Protein AF-R4MFL0-F1 (afdb_monomer_lite)

pLDDT: mean 91.87, std 14.5, range [38.97, 98.81]

Radius of gyration: 15.23 Å; chains: 1; bounding box: 42×25×38 Å

Sequence (91 aa):
MALGKVVRHSDSFTGGAGAIMFRNTTAPMEPADPLRPLLEHTRGLGEKDLSLALALGEVVSVDLPLAQLALQRLAAGLGVPHPDTEPAKET

InterPro domains:
  IPR013328 6-phosphogluconate dehydrogenase, domain 2 [G3DSA:1.10.1040.10] (1-87)

Secondary structure (DSSP, 8-state):
--HHHHHHHHHHHH-GGGGG---S--SPPPTT-TTHHHHHHHHHHHHHHHHHHHHHHHHTT---HHHHHHHHHHHHHTT---TT-------

Foldseek 3Di:
DPVVVVQVVVCVVCVPPCNLVPDPDLAADDPPPPCQVVLVVVLVVLLVVLVVVVVVCVVVVHDDVVSVVCNVCSCSSSNNHDPPDDPDDDD

Structure (mmCIF, N/CA/C/O backbone):
data_AF-R4MFL0-F1
#
_entry.id   AF-R4MFL0-F1
#
loop_
_atom_site.group_PDB
_atom_site.id
_atom_site.type_symbol
_atom_site.label_atom_id
_atom_site.label_alt_id
_atom_site.label_comp_id
_atom_site.label_asym_id
_atom_site.label_entity_id
_atom_site.label_seq_id
_atom_site.pdbx_PDB_ins_code
_atom_site.Cartn_x
_atom_site.Cartn_y
_atom_site.Cartn_z
_atom_site.occupancy
_atom_site.B_iso_or_equiv
_atom_site.auth_seq_id
_atom_site.auth_comp_id
_atom_site.auth_asym_id
_atom_site.auth_atom_id
_atom_site.pdbx_PDB_model_num
ATOM 1 N N . MET A 1 1 ? -21.926 2.382 8.196 1.00 56.75 1 MET A N 1
ATOM 2 C CA . MET A 1 1 ? -21.109 1.770 7.120 1.00 56.75 1 MET A CA 1
ATOM 3 C C . MET A 1 1 ? -20.664 2.839 6.111 1.00 56.75 1 MET A C 1
ATOM 5 O O . MET A 1 1 ? -21.198 2.889 5.011 1.00 56.75 1 MET A O 1
ATOM 9 N N . ALA A 1 2 ? -19.728 3.725 6.473 1.00 92.56 2 ALA A N 1
ATOM 10 C CA . ALA A 1 2 ? -19.195 4.742 5.550 1.00 92.56 2 ALA A CA 1
ATOM 11 C C . ALA A 1 2 ? -17.867 4.288 4.920 1.00 92.56 2 ALA A C 1
ATOM 13 O O . ALA A 1 2 ? -17.739 4.273 3.699 1.00 92.56 2 ALA A O 1
ATOM 14 N N . LEU A 1 3 ? -16.934 3.798 5.746 1.00 92.81 3 LEU A N 1
ATOM 15 C CA . LEU A 1 3 ? -15.595 3.379 5.321 1.00 92.81 3 LEU A CA 1
ATOM 16 C C . LEU A 1 3 ? -15.615 2.334 4.194 1.00 92.81 3 LEU A C 1
ATOM 18 O O . LEU A 1 3 ? -15.050 2.561 3.133 1.00 92.81 3 LEU A O 1
ATOM 22 N N . GLY A 1 4 ? -16.353 1.231 4.361 1.00 95.75 4 GLY A N 1
ATOM 23 C CA . GLY A 1 4 ? -16.425 0.190 3.328 1.00 95.75 4 GLY A CA 1
ATOM 24 C C . GLY A 1 4 ? -17.037 0.652 1.996 1.00 95.75 4 GLY A C 1
ATOM 25 O O . GLY A 1 4 ? -16.770 0.043 0.964 1.00 95.75 4 GLY A O 1
ATOM 26 N N . LYS A 1 5 ? -17.848 1.723 1.987 1.00 97.12 5 LYS A N 1
ATOM 27 C CA . LYS A 1 5 ? -18.370 2.318 0.745 1.00 97.12 5 LYS A CA 1
ATOM 28 C C . LYS A 1 5 ? -17.293 3.140 0.040 1.00 97.12 5 LYS A C 1
ATOM 30 O O . LYS A 1 5 ? -17.191 3.036 -1.176 1.00 97.12 5 LYS A O 1
ATOM 35 N N . VAL A 1 6 ? -16.502 3.906 0.796 1.00 97.19 6 VAL A N 1
ATOM 36 C CA . VAL A 1 6 ? -15.352 4.649 0.259 1.00 97.19 6 VAL A CA 1
ATOM 37 C C . VAL A 1 6 ? -14.368 3.678 -0.389 1.00 97.19 6 VAL A C 1
ATOM 39 O O . VAL A 1 6 ? -14.073 3.858 -1.561 1.00 97.19 6 VAL A O 1
ATOM 42 N N . VAL A 1 7 ? -13.990 2.602 0.315 1.00 97.00 7 VAL A N 1
ATOM 43 C CA . VAL A 1 7 ? -13.056 1.576 -0.193 1.00 97.00 7 VAL A CA 1
ATOM 44 C C . VAL A 1 7 ? -13.548 0.956 -1.506 1.00 97.00 7 VAL A C 1
ATOM 46 O O . VAL A 1 7 ? -12.848 0.994 -2.509 1.00 97.00 7 VAL A O 1
ATOM 49 N N . ARG A 1 8 ? -14.791 0.450 -1.554 1.00 96.88 8 ARG A N 1
ATOM 50 C CA . ARG A 1 8 ? -15.331 -0.156 -2.788 1.00 96.88 8 ARG A CA 1
ATOM 51 C C . ARG A 1 8 ? -15.442 0.835 -3.943 1.00 96.88 8 ARG A C 1
ATOM 53 O O . ARG A 1 8 ? -15.249 0.453 -5.092 1.00 96.88 8 ARG A O 1
ATOM 60 N N . HIS A 1 9 ? -15.800 2.085 -3.649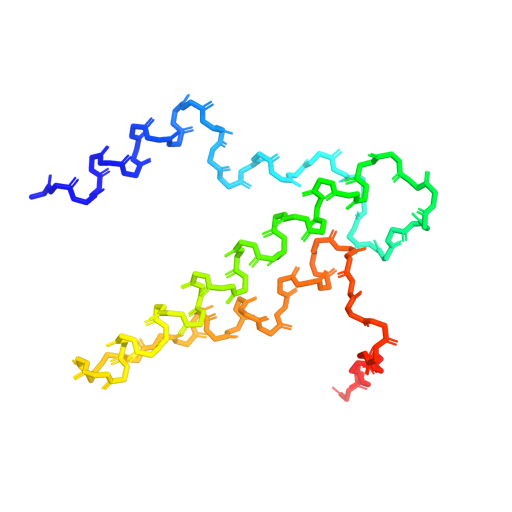 1.00 97.50 9 HIS A N 1
ATOM 61 C CA . HIS A 1 9 ? -15.888 3.120 -4.670 1.00 97.50 9 HIS A CA 1
ATOM 62 C C . HIS A 1 9 ? -14.502 3.431 -5.234 1.00 97.50 9 HIS A C 1
ATOM 64 O O . HIS A 1 9 ? -14.338 3.354 -6.446 1.00 97.50 9 HIS A O 1
ATOM 70 N N . SER A 1 10 ? -13.502 3.695 -4.386 1.00 97.06 10 SER A N 1
ATOM 71 C CA . SER A 1 10 ? -12.133 3.957 -4.844 1.00 97.06 10 SER A CA 1
ATOM 72 C C . SER A 1 10 ? -11.555 2.778 -5.626 1.00 97.06 10 SER A C 1
ATOM 74 O O . SER A 1 10 ? -11.048 2.990 -6.725 1.00 97.06 10 SER A O 1
ATOM 76 N N . ASP A 1 11 ? -11.722 1.545 -5.136 1.00 97.94 11 ASP A N 1
ATOM 77 C CA . ASP A 1 11 ? -11.197 0.341 -5.795 1.00 97.94 11 ASP A CA 1
ATOM 78 C C . ASP A 1 11 ? -11.785 0.135 -7.195 1.00 97.94 11 ASP A C 1
ATOM 80 O O . ASP A 1 11 ? -11.084 -0.325 -8.095 1.00 97.94 11 ASP A O 1
ATOM 84 N N . SER A 1 12 ? -13.049 0.522 -7.413 1.00 97.69 12 SER A N 1
ATOM 85 C CA . SER A 1 12 ? -13.683 0.427 -8.735 1.00 97.69 12 SER A CA 1
ATOM 86 C C . SER A 1 12 ? -13.045 1.334 -9.795 1.00 97.69 12 SER A C 1
ATOM 88 O O . SER A 1 12 ? -13.149 1.029 -10.980 1.00 97.69 12 SER A O 1
ATOM 90 N N . PHE A 1 13 ? -12.362 2.411 -9.384 1.00 97.19 13 PHE A N 1
ATOM 91 C CA . PHE A 1 13 ? -11.627 3.300 -10.292 1.00 97.19 13 PHE A CA 1
ATOM 92 C C . PHE A 1 13 ? -10.140 2.966 -10.371 1.00 97.19 13 PHE A C 1
ATOM 94 O O . PHE A 1 13 ? -9.544 3.113 -11.435 1.00 97.19 13 PHE A O 1
ATOM 101 N N . THR A 1 14 ? -9.526 2.546 -9.263 1.00 96.19 14 THR A N 1
ATOM 102 C CA . THR A 1 14 ? -8.078 2.298 -9.204 1.00 96.19 14 THR A CA 1
ATOM 103 C C . THR A 1 14 ? -7.690 0.879 -9.612 1.00 96.19 14 THR A C 1
ATOM 105 O O . THR A 1 14 ? -6.525 0.647 -9.916 1.00 96.19 14 THR A O 1
ATOM 108 N N . GLY A 1 15 ? -8.636 -0.066 -9.628 1.00 96.50 15 GLY A N 1
ATOM 109 C CA . GLY A 1 15 ? -8.376 -1.491 -9.865 1.00 96.50 15 GLY A CA 1
ATOM 110 C C . GLY A 1 15 ? -8.061 -2.289 -8.592 1.00 96.50 15 GLY A C 1
ATOM 111 O O . GLY A 1 15 ? -7.758 -3.481 -8.674 1.00 96.50 15 GLY A O 1
ATOM 112 N N . GLY A 1 16 ? -8.142 -1.656 -7.415 1.00 96.12 16 GLY A N 1
ATOM 113 C CA . GLY A 1 16 ? -7.897 -2.288 -6.117 1.00 96.12 16 GLY A CA 1
ATOM 114 C C . GLY A 1 16 ? -6.482 -2.864 -5.981 1.00 96.12 16 GLY A C 1
ATOM 115 O O . GLY A 1 16 ? -5.533 -2.396 -6.608 1.00 96.12 16 GLY A O 1
ATOM 116 N N . ALA A 1 17 ? -6.328 -3.915 -5.170 1.00 93.50 17 ALA A N 1
ATOM 117 C CA . ALA A 1 17 ? -5.020 -4.520 -4.892 1.00 93.50 17 ALA A CA 1
ATOM 118 C C . ALA A 1 17 ? -4.321 -5.106 -6.139 1.00 93.50 17 ALA A C 1
ATOM 120 O O . ALA A 1 17 ? -3.096 -5.167 -6.186 1.00 93.50 17 ALA A O 1
ATOM 121 N N . GLY A 1 18 ? -5.081 -5.503 -7.166 1.00 95.12 18 GLY A N 1
ATOM 122 C CA . GLY A 1 18 ? -4.526 -6.033 -8.416 1.00 95.12 18 GLY A CA 1
ATOM 123 C C . GLY A 1 18 ? -3.806 -4.984 -9.268 1.00 95.12 18 GLY A C 1
ATOM 124 O O . GLY A 1 18 ? -3.006 -5.348 -10.126 1.00 95.12 18 GLY A O 1
ATOM 125 N N . ALA A 1 19 ? -4.029 -3.690 -9.013 1.00 96.00 19 ALA A N 1
ATOM 126 C CA . ALA A 1 19 ? -3.464 -2.593 -9.800 1.00 96.00 19 ALA A CA 1
ATOM 127 C C . ALA A 1 19 ? -1.925 -2.534 -9.786 1.00 96.00 19 ALA A C 1
ATOM 129 O O . ALA A 1 19 ? -1.331 -1.936 -10.678 1.00 96.00 19 ALA A O 1
ATOM 130 N N . ILE A 1 20 ? -1.274 -3.170 -8.805 1.00 93.75 20 ILE A N 1
ATOM 131 C CA . ILE A 1 20 ? 0.193 -3.259 -8.707 1.00 93.75 20 ILE A CA 1
ATOM 132 C C . ILE A 1 20 ? 0.766 -4.582 -9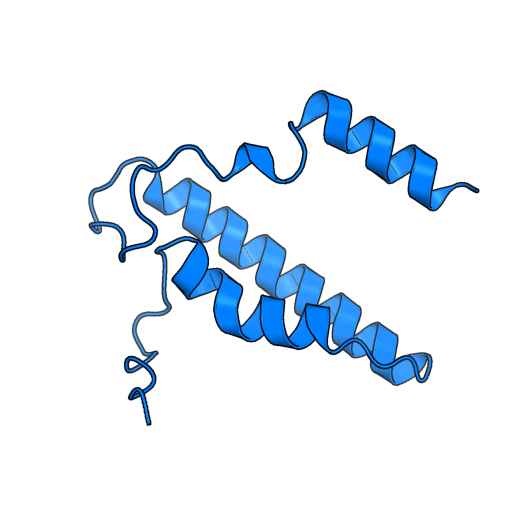.250 1.00 93.75 20 ILE A C 1
ATOM 134 O O . ILE A 1 20 ? 1.982 -4.761 -9.281 1.00 93.75 20 ILE A O 1
ATOM 138 N N . MET A 1 21 ? -0.079 -5.516 -9.701 1.00 94.56 21 MET A N 1
ATOM 139 C CA . MET A 1 21 ? 0.316 -6.858 -10.160 1.00 94.56 21 MET A CA 1
ATOM 140 C C . MET A 1 21 ? 0.588 -6.915 -11.675 1.00 94.56 21 MET A C 1
ATOM 142 O O . MET A 1 21 ? 0.170 -7.846 -12.357 1.00 94.56 21 MET A O 1
ATOM 146 N N . PHE A 1 22 ? 1.274 -5.911 -12.223 1.00 94.00 22 PHE A N 1
ATOM 147 C CA . PHE A 1 22 ? 1.575 -5.815 -13.663 1.00 94.00 22 PHE A CA 1
ATOM 148 C C . PHE A 1 22 ? 2.994 -6.279 -14.034 1.00 94.00 22 PHE A C 1
ATOM 150 O O . PHE A 1 22 ? 3.377 -6.237 -15.202 1.00 94.00 22 PHE A O 1
ATOM 157 N N . ARG A 1 23 ? 3.800 -6.689 -13.048 1.00 94.56 23 ARG A N 1
ATOM 158 C CA . ARG A 1 23 ? 5.191 -7.124 -13.238 1.00 94.56 23 ARG A CA 1
ATOM 159 C C . ARG A 1 23 ? 5.287 -8.646 -13.264 1.00 94.56 23 ARG A C 1
ATOM 161 O O . ARG A 1 23 ? 4.615 -9.328 -12.502 1.00 94.56 23 ARG A O 1
ATOM 168 N N . ASN A 1 24 ? 6.206 -9.164 -14.077 1.00 93.31 24 ASN A N 1
ATOM 169 C CA . ASN A 1 24 ? 6.472 -10.606 -14.176 1.00 93.31 24 ASN A CA 1
ATOM 170 C C . ASN A 1 24 ? 7.256 -11.170 -12.976 1.00 93.31 24 ASN A C 1
ATOM 172 O O . ASN A 1 24 ? 7.349 -12.382 -12.816 1.00 93.31 24 ASN A O 1
ATOM 176 N N . THR A 1 25 ? 7.871 -10.305 -12.165 1.00 92.75 25 THR A N 1
ATOM 177 C CA . THR A 1 25 ? 8.690 -10.684 -11.009 1.00 92.75 25 THR A CA 1
ATOM 178 C C . THR A 1 25 ? 8.663 -9.590 -9.946 1.00 92.75 25 THR A C 1
ATOM 180 O O . THR A 1 25 ? 8.507 -8.410 -10.267 1.00 92.75 25 THR A O 1
ATOM 183 N N . THR A 1 26 ? 8.855 -9.984 -8.688 1.00 91.25 26 THR A N 1
ATOM 184 C CA . THR A 1 26 ? 9.051 -9.084 -7.541 1.00 91.25 26 THR A CA 1
ATOM 185 C C . THR A 1 26 ? 10.529 -8.816 -7.249 1.00 91.25 26 THR A C 1
ATOM 187 O O . THR A 1 26 ? 10.839 -8.142 -6.270 1.00 91.25 26 THR A O 1
ATOM 190 N N . ALA A 1 27 ? 11.452 -9.332 -8.071 1.00 94.94 27 ALA A N 1
ATOM 191 C CA . ALA A 1 27 ? 12.879 -9.039 -7.946 1.00 94.94 27 ALA A CA 1
ATOM 192 C C . ALA A 1 27 ? 13.149 -7.516 -7.972 1.00 94.94 27 ALA A C 1
ATOM 194 O O . ALA A 1 27 ? 12.328 -6.759 -8.518 1.00 94.94 27 ALA A O 1
ATOM 195 N N . PRO A 1 28 ? 14.276 -7.050 -7.400 1.00 95.69 28 PRO A N 1
ATOM 196 C CA . PRO A 1 28 ? 14.675 -5.650 -7.488 1.00 95.69 28 PRO A CA 1
ATOM 197 C C . PRO A 1 28 ? 14.652 -5.138 -8.934 1.00 95.69 28 PRO A C 1
ATOM 199 O O . PRO A 1 28 ? 15.078 -5.830 -9.856 1.00 95.69 28 PRO A O 1
ATOM 202 N N . MET A 1 29 ? 14.106 -3.939 -9.126 1.00 95.00 29 MET A N 1
ATOM 203 C CA . MET A 1 29 ? 14.009 -3.285 -10.426 1.00 95.00 29 MET A CA 1
ATOM 204 C C . MET A 1 29 ? 15.349 -2.688 -10.828 1.00 95.00 29 MET A C 1
ATOM 206 O O . MET A 1 29 ? 16.028 -2.056 -10.015 1.00 95.00 29 MET A O 1
ATOM 210 N N . GLU A 1 30 ? 15.666 -2.810 -12.113 1.00 94.56 30 GLU A N 1
ATOM 211 C CA . GLU A 1 30 ? 16.815 -2.133 -12.698 1.00 94.56 30 GLU A CA 1
ATOM 212 C C . GLU A 1 30 ? 16.679 -0.609 -12.554 1.00 94.56 30 GLU A C 1
ATOM 214 O O . GLU A 1 30 ? 15.588 -0.073 -12.775 1.00 94.56 30 GLU A O 1
ATOM 219 N N . PRO A 1 31 ? 17.762 0.128 -12.241 1.00 92.75 31 PRO A N 1
ATOM 220 C CA . PRO A 1 31 ? 17.707 1.581 -12.067 1.00 92.75 31 PRO A CA 1
ATOM 221 C C . PRO A 1 31 ? 17.123 2.343 -13.264 1.00 92.75 31 PRO A C 1
ATOM 223 O O . PRO A 1 31 ? 16.518 3.396 -13.081 1.00 92.75 31 PRO A O 1
ATOM 226 N N . ALA A 1 32 ? 17.297 1.807 -14.475 1.00 95.06 32 ALA A N 1
ATOM 227 C CA . ALA A 1 32 ? 16.817 2.393 -15.724 1.00 95.06 32 ALA A CA 1
ATOM 228 C C . ALA A 1 32 ? 15.399 1.937 -16.132 1.00 95.06 32 ALA A C 1
ATOM 230 O O . ALA A 1 32 ? 14.924 2.340 -17.195 1.00 95.06 32 ALA A O 1
ATOM 231 N N . ASP A 1 33 ? 14.724 1.097 -15.337 1.00 95.25 33 ASP A N 1
ATOM 232 C CA . ASP A 1 33 ? 13.358 0.656 -15.632 1.00 95.25 33 ASP A CA 1
ATOM 233 C C . ASP A 1 33 ? 12.389 1.860 -15.590 1.00 95.25 33 ASP A C 1
ATOM 235 O O . ASP A 1 33 ? 12.313 2.557 -14.571 1.00 95.25 33 ASP A O 1
ATOM 239 N N . PRO A 1 34 ? 11.624 2.125 -16.665 1.00 95.25 34 PRO A N 1
ATOM 240 C CA . PRO A 1 34 ? 10.751 3.297 -16.748 1.00 95.25 34 PRO A CA 1
ATOM 241 C C . PRO A 1 34 ? 9.607 3.293 -15.722 1.00 95.25 34 PRO A C 1
ATOM 243 O O . PRO A 1 34 ? 9.051 4.352 -15.430 1.00 95.25 34 PRO A O 1
ATOM 246 N N . LEU A 1 35 ? 9.243 2.135 -15.160 1.00 94.75 35 LEU A N 1
ATOM 247 C CA . LEU A 1 35 ? 8.201 2.005 -14.136 1.00 94.75 35 LEU A CA 1
ATOM 248 C C . LEU A 1 35 ? 8.752 2.182 -12.714 1.00 94.75 35 LEU A C 1
ATOM 250 O O . LEU A 1 35 ? 7.972 2.331 -11.769 1.00 94.75 35 LEU A O 1
ATOM 254 N N . ARG A 1 36 ? 10.079 2.192 -12.539 1.00 95.62 36 ARG A N 1
ATOM 255 C CA . ARG A 1 36 ? 10.724 2.313 -11.225 1.00 95.62 36 ARG A CA 1
ATOM 256 C C . ARG A 1 36 ? 10.307 3.586 -10.473 1.00 95.62 36 ARG A C 1
ATOM 258 O O . ARG A 1 36 ? 9.896 3.441 -9.323 1.00 95.62 36 ARG A O 1
ATOM 265 N N . PRO A 1 37 ? 10.277 4.795 -11.080 1.00 96.88 37 PRO A N 1
ATOM 266 C CA . PRO A 1 37 ? 9.858 6.007 -10.367 1.00 96.88 37 PRO A CA 1
ATOM 267 C C . PRO A 1 37 ? 8.406 5.954 -9.869 1.00 96.88 37 PRO A C 1
ATOM 269 O O . PRO A 1 37 ? 8.093 6.456 -8.790 1.00 96.88 37 PRO A O 1
ATOM 272 N N . LEU A 1 38 ? 7.511 5.312 -10.630 1.00 96.25 38 LEU A N 1
ATOM 273 C CA . LEU A 1 38 ? 6.113 5.120 -10.235 1.00 96.25 38 LEU A CA 1
ATOM 274 C C . LEU A 1 38 ? 6.004 4.232 -8.987 1.00 96.25 38 LEU A C 1
ATOM 276 O O . LEU A 1 38 ? 5.245 4.538 -8.061 1.00 96.25 38 LEU A O 1
ATOM 280 N N . LEU A 1 39 ? 6.768 3.139 -8.942 1.00 97.00 39 LEU A N 1
ATOM 281 C CA . LEU A 1 39 ? 6.755 2.224 -7.801 1.00 97.00 39 LEU A CA 1
ATOM 282 C C . LEU A 1 39 ? 7.510 2.786 -6.592 1.00 97.00 39 LEU A C 1
ATOM 284 O O . LEU A 1 39 ? 7.076 2.561 -5.465 1.00 97.00 39 LEU A O 1
ATOM 288 N N . GLU A 1 40 ? 8.553 3.594 -6.794 1.00 97.50 40 GLU A N 1
ATOM 289 C CA . GLU A 1 40 ? 9.191 4.371 -5.722 1.00 97.50 40 GLU A CA 1
ATOM 290 C C . GLU A 1 40 ? 8.229 5.397 -5.111 1.00 97.50 40 GLU A C 1
ATOM 292 O O . GLU A 1 40 ? 8.165 5.528 -3.887 1.00 97.50 40 GLU A O 1
ATOM 297 N N . HIS A 1 41 ? 7.434 6.087 -5.935 1.00 97.75 41 HIS A N 1
ATOM 298 C CA . HIS A 1 41 ? 6.397 6.991 -5.439 1.00 97.75 41 HIS A CA 1
ATOM 299 C C . HIS A 1 41 ? 5.328 6.236 -4.637 1.00 97.75 41 HIS A C 1
ATOM 301 O O . HIS A 1 41 ? 4.967 6.651 -3.535 1.00 97.75 41 HIS A O 1
ATOM 307 N N . THR A 1 42 ? 4.879 5.088 -5.152 1.00 97.50 42 THR A N 1
ATOM 308 C CA . THR A 1 42 ? 3.927 4.204 -4.462 1.00 97.50 42 THR A CA 1
ATOM 309 C C . THR A 1 42 ? 4.481 3.713 -3.123 1.00 97.50 42 THR A C 1
ATOM 311 O O . THR A 1 42 ? 3.770 3.762 -2.120 1.00 97.50 42 THR A O 1
ATOM 314 N N . ARG A 1 43 ? 5.759 3.305 -3.074 1.00 97.88 43 ARG A N 1
ATOM 315 C CA . ARG A 1 43 ? 6.462 2.956 -1.831 1.00 97.88 43 ARG A CA 1
ATOM 316 C C . ARG A 1 43 ? 6.420 4.120 -0.845 1.00 97.88 43 ARG A C 1
ATOM 318 O O . ARG A 1 43 ? 6.026 3.919 0.296 1.00 97.88 43 ARG A O 1
ATOM 325 N N . GLY A 1 44 ? 6.777 5.328 -1.287 1.00 98.38 44 GLY A N 1
ATOM 326 C CA . GLY A 1 44 ? 6.782 6.517 -0.431 1.00 98.38 44 GLY A CA 1
ATOM 327 C C . GLY A 1 44 ? 5.408 6.846 0.165 1.00 98.38 44 GLY A C 1
ATOM 328 O O . GLY A 1 44 ? 5.316 7.146 1.355 1.00 98.38 44 GLY A O 1
ATOM 329 N N . LEU A 1 45 ? 4.336 6.750 -0.630 1.00 98.44 45 LEU A N 1
ATOM 330 C CA . LEU A 1 45 ? 2.966 6.921 -0.133 1.00 98.44 45 LEU A CA 1
ATOM 331 C C . LEU A 1 45 ? 2.579 5.818 0.858 1.00 98.44 45 LEU A C 1
ATOM 333 O O . LEU A 1 45 ? 2.095 6.116 1.948 1.00 98.44 45 LEU A O 1
ATOM 337 N N . GLY A 1 46 ? 2.834 4.555 0.512 1.00 98.19 46 GLY A N 1
ATOM 338 C CA . GLY A 1 46 ? 2.470 3.423 1.359 1.00 98.19 46 GLY A CA 1
ATOM 339 C C . GLY A 1 46 ? 3.217 3.405 2.694 1.00 98.19 46 GLY A C 1
ATOM 340 O O . GLY A 1 46 ? 2.586 3.214 3.729 1.00 98.19 46 GLY A O 1
ATOM 341 N N . GLU A 1 47 ? 4.528 3.661 2.710 1.00 98.62 47 GLU A N 1
ATOM 342 C CA . GLU A 1 47 ? 5.321 3.738 3.949 1.00 98.62 47 GLU A CA 1
ATOM 343 C C . GLU A 1 47 ? 4.831 4.860 4.868 1.00 98.62 47 GLU A C 1
ATOM 345 O O . GLU A 1 47 ? 4.681 4.656 6.077 1.00 98.62 47 GLU A O 1
ATOM 350 N N . LYS A 1 48 ? 4.525 6.030 4.298 1.00 98.75 48 LYS A N 1
ATOM 351 C CA . LYS A 1 48 ? 3.966 7.164 5.038 1.00 98.75 48 LYS A CA 1
ATOM 352 C C . LYS A 1 48 ? 2.617 6.809 5.667 1.00 98.75 48 LYS A C 1
ATOM 354 O O . LYS A 1 48 ? 2.440 6.998 6.870 1.00 98.75 48 LYS A O 1
ATOM 359 N N . ASP A 1 49 ? 1.679 6.300 4.874 1.00 98.75 49 ASP A N 1
ATOM 360 C CA . ASP A 1 49 ? 0.315 6.036 5.337 1.00 98.75 49 ASP A CA 1
ATOM 361 C C . ASP A 1 49 ? 0.265 4.863 6.329 1.00 98.75 49 ASP A C 1
ATOM 363 O O . ASP A 1 49 ? -0.454 4.936 7.327 1.00 98.75 49 ASP A O 1
ATOM 367 N N . LEU A 1 50 ? 1.078 3.819 6.126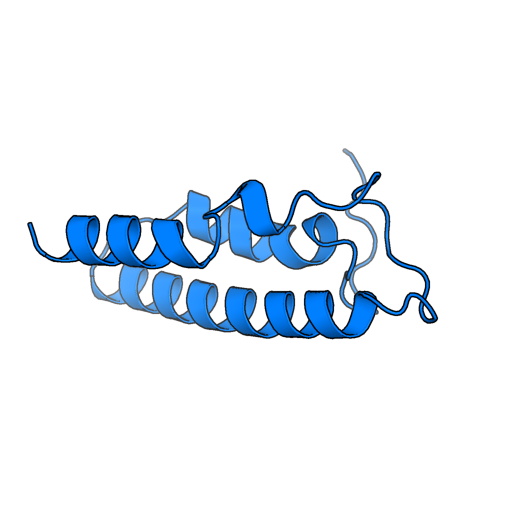 1.00 98.75 50 LEU A N 1
ATOM 368 C CA . LEU A 1 50 ? 1.220 2.714 7.081 1.00 98.75 50 LEU A CA 1
ATOM 369 C C . LEU A 1 50 ? 1.807 3.188 8.412 1.00 98.75 50 LEU A C 1
ATOM 371 O O . LEU A 1 50 ? 1.305 2.802 9.465 1.00 98.75 50 LEU A O 1
ATOM 375 N N . SER A 1 51 ? 2.822 4.054 8.381 1.00 98.62 51 SER A N 1
ATOM 376 C CA . SER A 1 51 ? 3.412 4.617 9.602 1.00 98.62 51 SER A CA 1
ATOM 377 C C . SER A 1 51 ? 2.397 5.455 10.386 1.00 98.62 51 SER A C 1
ATOM 379 O O . SER A 1 51 ? 2.305 5.332 11.607 1.00 98.62 51 SER A O 1
ATOM 381 N N . LEU A 1 52 ? 1.581 6.260 9.694 1.00 98.81 52 LEU A N 1
ATOM 382 C CA . LEU A 1 52 ? 0.493 7.020 10.320 1.00 98.81 52 LEU A CA 1
ATOM 383 C C . LEU A 1 52 ? -0.597 6.104 10.896 1.00 98.81 52 LEU A C 1
ATOM 385 O O . LEU A 1 52 ? -1.098 6.367 11.989 1.00 98.81 52 LEU A O 1
ATOM 389 N N . ALA A 1 53 ? -0.956 5.029 10.191 1.00 98.56 53 ALA A N 1
ATOM 390 C CA . ALA A 1 53 ? -1.942 4.061 10.664 1.00 98.56 53 ALA A CA 1
ATOM 391 C C . ALA A 1 53 ? -1.462 3.310 11.917 1.00 98.56 53 ALA A C 1
ATOM 393 O O . ALA A 1 53 ? -2.243 3.140 12.852 1.00 98.56 53 ALA A O 1
ATOM 394 N N . LEU A 1 54 ? -0.188 2.908 11.958 1.00 98.81 54 LEU A N 1
ATOM 395 C CA . LEU A 1 54 ? 0.432 2.275 13.127 1.00 98.81 54 LEU A CA 1
ATOM 396 C C . LEU A 1 54 ? 0.441 3.220 14.333 1.00 98.81 54 LEU A C 1
ATOM 398 O O . LEU A 1 54 ? -0.054 2.845 15.393 1.00 98.81 54 LEU A O 1
ATOM 402 N N . ALA A 1 55 ? 0.893 4.466 14.148 1.00 98.69 55 ALA A N 1
ATOM 403 C CA . ALA A 1 55 ? 0.878 5.477 15.205 1.00 98.69 55 ALA A CA 1
ATOM 404 C C . ALA A 1 55 ? -0.545 5.744 15.732 1.00 98.69 55 ALA A C 1
ATOM 406 O O . ALA A 1 55 ? -0.756 5.896 16.934 1.00 98.69 55 ALA A O 1
ATOM 407 N N . LEU A 1 56 ? -1.549 5.765 14.848 1.00 98.62 56 LEU A N 1
ATOM 408 C CA . LEU A 1 56 ? -2.945 5.871 15.266 1.00 98.62 56 LEU A CA 1
ATOM 409 C C . LEU A 1 56 ? -3.396 4.636 16.059 1.00 98.62 56 LEU A C 1
ATOM 411 O O . LEU A 1 56 ? -4.063 4.799 17.078 1.00 98.62 56 LEU A O 1
ATOM 415 N N . GLY A 1 57 ? -3.032 3.428 15.615 1.00 98.44 57 GLY A N 1
ATOM 416 C CA . GLY A 1 57 ? -3.316 2.168 16.306 1.00 98.44 57 GLY A CA 1
ATOM 417 C C . GLY A 1 57 ? -2.795 2.160 17.742 1.00 98.44 57 GLY A C 1
ATOM 418 O O . GLY A 1 57 ? -3.547 1.823 18.656 1.00 98.44 57 GLY A O 1
ATOM 419 N N . GLU A 1 58 ? -1.567 2.639 17.957 1.00 98.50 58 GLU A N 1
ATOM 420 C CA . GLU A 1 58 ? -0.986 2.822 19.294 1.00 98.50 58 GLU A CA 1
ATOM 421 C C . GLU A 1 58 ? -1.842 3.755 20.165 1.00 98.50 58 GLU A C 1
ATOM 423 O O . GLU A 1 58 ? -2.202 3.398 21.289 1.00 98.50 58 GLU A O 1
ATOM 428 N N . VAL A 1 59 ? -2.245 4.917 19.632 1.00 98.69 59 VAL A N 1
ATOM 429 C CA . VAL A 1 59 ? -3.086 5.898 20.348 1.00 98.69 59 VAL A CA 1
ATOM 430 C C . VAL A 1 59 ? -4.435 5.307 20.760 1.00 98.69 59 VAL A C 1
ATOM 432 O O . VAL A 1 59 ? -4.926 5.599 21.852 1.00 98.69 59 VAL A O 1
ATOM 435 N N . VAL A 1 60 ? -5.043 4.476 19.910 1.00 98.56 60 VAL A N 1
ATOM 436 C CA . VAL A 1 60 ? -6.356 3.867 20.184 1.00 98.56 60 VAL A CA 1
ATOM 437 C C . VAL A 1 60 ? -6.270 2.466 20.795 1.00 98.56 60 VAL A C 1
ATOM 439 O O . VAL A 1 60 ? -7.303 1.819 20.961 1.00 98.56 60 VAL A O 1
ATOM 442 N N . SER A 1 61 ? -5.068 2.003 21.157 1.00 98.31 61 SER A N 1
ATOM 443 C CA . SER A 1 61 ? -4.819 0.668 21.725 1.00 98.31 61 SER A CA 1
ATOM 444 C C . SER A 1 61 ? -5.345 -0.486 20.853 1.00 98.31 61 SER A C 1
ATOM 446 O O . SER A 1 61 ? -5.925 -1.449 21.358 1.00 98.31 61 SER A O 1
ATOM 448 N N . VAL A 1 62 ? -5.150 -0.390 19.535 1.00 98.75 62 VAL A N 1
ATOM 449 C CA . VAL A 1 62 ? -5.480 -1.438 18.557 1.00 98.75 62 VAL A CA 1
ATOM 450 C C . VAL A 1 62 ? -4.192 -1.983 17.950 1.00 98.75 62 VAL A C 1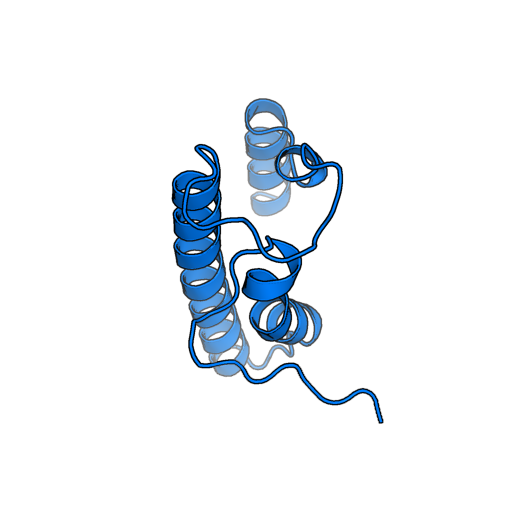
ATOM 452 O O . VAL A 1 62 ? -3.425 -1.237 17.346 1.00 98.75 62 VAL A O 1
ATOM 455 N N . ASP A 1 63 ? -3.984 -3.294 18.072 1.00 98.44 63 ASP A N 1
ATOM 456 C CA . ASP A 1 63 ? -2.859 -3.982 17.438 1.00 98.44 63 ASP A CA 1
ATOM 457 C C . ASP A 1 63 ? -3.091 -4.151 15.926 1.00 98.44 63 ASP A C 1
ATOM 459 O O . ASP A 1 63 ? -4.179 -4.535 15.481 1.00 98.44 63 ASP A O 1
ATOM 463 N N . LEU A 1 64 ? -2.062 -3.860 15.129 1.00 98.69 64 LEU A N 1
ATOM 464 C CA . LEU A 1 64 ? -2.113 -3.840 13.663 1.00 98.69 64 LEU A CA 1
ATOM 465 C C . LEU A 1 64 ? -0.969 -4.675 13.053 1.00 98.69 64 LEU A C 1
ATOM 467 O O . LEU A 1 64 ? -0.191 -4.165 12.237 1.00 98.69 64 LEU A O 1
ATOM 471 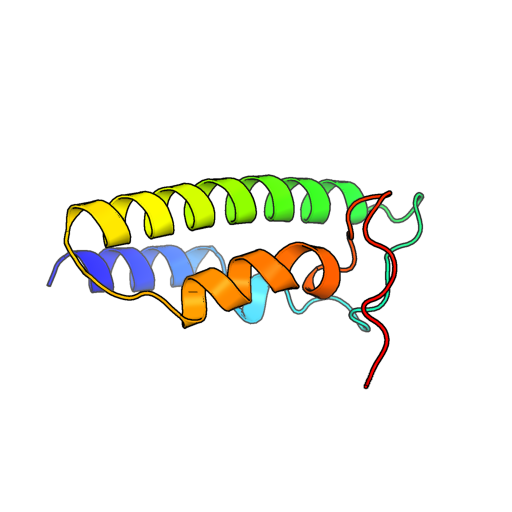N N . PRO A 1 65 ? -0.866 -5.979 13.372 1.00 98.38 65 PRO A N 1
ATOM 472 C CA . PRO A 1 65 ? 0.292 -6.795 13.001 1.00 98.38 65 PRO A CA 1
ATOM 473 C C . PRO A 1 65 ? 0.468 -6.914 11.480 1.00 98.38 65 PRO A C 1
ATOM 475 O O . PRO A 1 65 ? 1.588 -6.942 10.970 1.00 98.38 65 PRO A O 1
ATOM 478 N N . LEU A 1 66 ? -0.637 -6.914 10.724 1.00 98.69 66 LEU A N 1
ATOM 479 C CA . LEU A 1 66 ? -0.593 -6.931 9.260 1.00 98.69 66 LEU A CA 1
ATOM 480 C C . LEU A 1 66 ? -0.072 -5.617 8.669 1.00 98.69 66 LEU A C 1
ATOM 482 O O . LEU A 1 66 ? 0.652 -5.655 7.678 1.00 98.69 66 LEU A O 1
ATOM 486 N N . ALA A 1 67 ? -0.396 -4.467 9.268 1.00 98.62 67 ALA A N 1
ATOM 487 C CA . ALA A 1 67 ? 0.136 -3.181 8.816 1.00 98.62 67 ALA A CA 1
ATOM 488 C C . ALA A 1 67 ? 1.643 -3.089 9.089 1.00 98.62 67 ALA A C 1
ATOM 490 O O . ALA A 1 67 ? 2.392 -2.574 8.259 1.00 98.62 67 ALA A O 1
ATOM 491 N N . GLN A 1 68 ? 2.102 -3.658 10.207 1.00 98.56 68 GLN A N 1
ATOM 492 C CA . GLN A 1 68 ? 3.523 -3.699 10.533 1.00 98.56 68 GLN A CA 1
ATOM 493 C C . GLN A 1 68 ? 4.309 -4.597 9.574 1.00 98.56 68 GLN A C 1
ATOM 495 O O . GLN A 1 68 ? 5.349 -4.183 9.059 1.00 98.56 68 GLN A O 1
ATOM 500 N N . LEU A 1 69 ? 3.786 -5.786 9.261 1.00 98.56 69 LEU A N 1
ATOM 501 C CA . LEU A 1 69 ? 4.385 -6.652 8.245 1.00 98.56 69 LEU A CA 1
ATOM 502 C C . LEU A 1 69 ? 4.380 -5.985 6.862 1.00 98.56 69 LEU A C 1
ATOM 504 O O . LEU A 1 69 ? 5.376 -6.063 6.142 1.00 98.56 69 LEU A O 1
ATOM 508 N N . ALA A 1 70 ? 3.286 -5.307 6.499 1.00 98.50 70 ALA A N 1
ATOM 509 C CA . ALA A 1 70 ? 3.203 -4.566 5.247 1.00 98.50 70 ALA A CA 1
ATOM 510 C C . ALA A 1 70 ? 4.293 -3.491 5.171 1.00 98.50 70 ALA A C 1
ATOM 512 O O . ALA A 1 70 ? 5.014 -3.452 4.180 1.00 98.50 70 ALA A O 1
ATOM 513 N N . LEU A 1 71 ? 4.492 -2.692 6.225 1.00 98.44 71 LEU A N 1
ATOM 514 C CA . LEU A 1 71 ? 5.528 -1.653 6.257 1.00 98.44 71 LEU A CA 1
ATOM 515 C C . LEU A 1 71 ? 6.936 -2.241 6.081 1.00 98.44 71 LEU A C 1
ATOM 517 O O . LEU A 1 71 ? 7.730 -1.719 5.306 1.00 98.44 71 LEU A O 1
ATOM 521 N N . GLN A 1 72 ? 7.223 -3.365 6.740 1.00 97.94 72 GLN A N 1
ATOM 522 C CA . GLN A 1 72 ? 8.520 -4.046 6.640 1.00 97.94 72 GLN A CA 1
ATOM 523 C C . GLN A 1 72 ? 8.798 -4.622 5.245 1.00 97.94 72 GLN A C 1
ATOM 525 O O . GLN A 1 72 ? 9.954 -4.752 4.846 1.00 97.94 72 GLN A O 1
ATOM 530 N N . ARG A 1 73 ? 7.754 -5.030 4.515 1.00 97.44 73 ARG A N 1
ATOM 531 C CA . ARG A 1 73 ? 7.894 -5.795 3.265 1.00 97.44 73 ARG A CA 1
ATOM 532 C C . ARG A 1 73 ? 7.561 -4.994 2.009 1.00 97.44 73 ARG A C 1
ATOM 534 O O . ARG A 1 73 ? 7.953 -5.429 0.928 1.00 97.44 73 ARG A O 1
ATOM 541 N N . LEU A 1 74 ? 6.885 -3.849 2.123 1.00 97.69 74 LEU A N 1
ATOM 542 C CA . LEU A 1 74 ? 6.353 -3.093 0.985 1.00 97.69 74 LEU A CA 1
ATOM 543 C C . LEU A 1 74 ? 7.435 -2.744 -0.042 1.00 97.69 74 LEU A C 1
ATOM 545 O O . LEU A 1 74 ? 7.275 -3.051 -1.220 1.00 97.69 74 LEU A O 1
ATOM 549 N N . ALA A 1 75 ? 8.549 -2.152 0.396 1.00 97.50 75 ALA A N 1
ATOM 550 C CA . ALA A 1 75 ? 9.624 -1.719 -0.496 1.00 97.50 75 ALA A CA 1
ATOM 551 C C . ALA A 1 75 ? 10.204 -2.878 -1.326 1.00 97.50 75 ALA A C 1
ATOM 553 O O . ALA A 1 75 ? 10.310 -2.788 -2.550 1.00 97.50 75 ALA A O 1
ATOM 554 N N . ALA A 1 76 ? 10.529 -3.991 -0.661 1.00 96.38 76 ALA A N 1
ATOM 555 C CA . ALA A 1 76 ? 11.057 -5.185 -1.312 1.00 96.38 76 ALA A CA 1
ATOM 556 C C . ALA A 1 76 ? 10.007 -5.860 -2.210 1.00 96.38 76 ALA A C 1
ATOM 558 O O . ALA A 1 76 ? 10.324 -6.244 -3.332 1.00 96.38 76 ALA A O 1
ATOM 559 N N . GLY A 1 77 ? 8.751 -5.951 -1.761 1.00 95.75 77 GLY A N 1
ATOM 560 C CA . GLY A 1 77 ? 7.652 -6.534 -2.538 1.00 95.75 77 GLY A CA 1
ATOM 561 C C . GLY A 1 77 ? 7.331 -5.752 -3.815 1.00 95.75 77 GLY A C 1
ATOM 562 O O . GLY A 1 77 ? 7.041 -6.352 -4.848 1.00 95.75 77 GLY A O 1
ATOM 563 N N . LEU A 1 78 ? 7.464 -4.423 -3.779 1.00 96.94 78 LEU A N 1
ATOM 564 C CA . LEU A 1 78 ? 7.359 -3.554 -4.955 1.00 96.94 78 LEU A CA 1
ATOM 565 C C . LEU A 1 78 ? 8.608 -3.595 -5.852 1.00 96.94 78 LEU A C 1
ATOM 567 O O . LEU A 1 78 ? 8.622 -2.928 -6.883 1.00 96.94 78 LEU A O 1
ATOM 571 N N . GLY A 1 79 ? 9.650 -4.358 -5.503 1.00 97.12 79 GLY A N 1
ATOM 572 C CA . GLY A 1 79 ? 10.929 -4.420 -6.220 1.00 97.12 79 GLY A CA 1
ATOM 573 C C . GLY A 1 79 ? 11.742 -3.124 -6.178 1.00 97.12 79 GLY A C 1
ATOM 574 O O . GLY A 1 79 ? 12.619 -2.934 -7.012 1.00 97.12 79 GLY A O 1
ATOM 575 N N . VAL A 1 80 ? 11.479 -2.233 -5.224 1.00 97.00 80 VAL A N 1
ATOM 576 C CA . VAL A 1 80 ? 12.206 -0.965 -5.045 1.00 97.00 80 VAL A CA 1
ATOM 577 C C . VAL A 1 80 ? 12.735 -0.852 -3.608 1.00 97.00 80 VAL A C 1
ATOM 579 O O . VAL A 1 80 ? 12.333 0.051 -2.863 1.00 97.00 80 VAL A O 1
ATOM 582 N N . PRO A 1 81 ? 13.614 -1.783 -3.174 1.00 96.19 81 PRO A N 1
ATOM 583 C CA . PRO A 1 81 ? 14.178 -1.753 -1.828 1.00 96.19 81 PRO A CA 1
ATOM 584 C C . PRO A 1 81 ? 14.973 -0.462 -1.590 1.00 96.19 81 PRO A C 1
ATOM 586 O O . PRO A 1 81 ? 15.442 0.186 -2.531 1.00 96.19 81 PRO A O 1
ATOM 589 N N . HIS A 1 82 ? 15.117 -0.072 -0.323 1.00 93.56 82 HIS A N 1
ATOM 590 C CA . HIS A 1 82 ? 16.001 1.035 0.039 1.00 93.56 82 HIS A CA 1
ATOM 591 C C . HIS A 1 82 ? 17.468 0.619 -0.151 1.00 93.56 82 HIS A C 1
ATOM 593 O O . HIS A 1 82 ? 17.795 -0.543 0.096 1.00 93.56 82 HIS A O 1
ATOM 599 N N . PRO A 1 83 ? 18.353 1.546 -0.565 1.00 77.94 83 PRO A N 1
ATOM 600 C CA . PRO A 1 83 ? 19.751 1.248 -0.895 1.00 77.94 83 PRO A CA 1
ATOM 601 C C . PRO A 1 83 ? 20.583 0.663 0.263 1.00 77.94 83 PRO A C 1
ATOM 603 O O . PRO A 1 83 ? 21.613 0.057 -0.007 1.00 77.94 83 PRO A O 1
ATOM 606 N N . ASP A 1 84 ? 20.103 0.753 1.510 1.00 63.16 84 ASP A N 1
ATOM 607 C CA . ASP A 1 84 ? 20.803 0.268 2.713 1.00 63.16 84 ASP A CA 1
ATOM 608 C C . ASP A 1 84 ? 20.136 -0.945 3.386 1.00 63.16 84 ASP A C 1
ATOM 610 O O . ASP A 1 84 ? 20.504 -1.335 4.494 1.00 63.16 84 ASP A O 1
ATOM 614 N N . THR A 1 85 ? 19.133 -1.562 2.754 1.00 54.38 85 THR A N 1
ATOM 615 C CA . THR A 1 85 ? 18.560 -2.803 3.295 1.00 54.38 85 THR A CA 1
ATOM 616 C C . THR A 1 85 ? 19.417 -3.974 2.824 1.00 54.38 85 THR A C 1
ATOM 618 O O . THR A 1 85 ? 19.200 -4.495 1.729 1.00 54.38 85 THR A O 1
ATOM 621 N N . GLU A 1 86 ? 20.405 -4.386 3.628 1.00 45.62 86 GLU A N 1
ATOM 622 C CA . GLU A 1 86 ? 21.019 -5.709 3.455 1.00 45.62 86 GLU A CA 1
ATOM 623 C C . GLU A 1 86 ? 19.895 -6.750 3.313 1.00 45.62 86 GLU A C 1
ATOM 625 O O . GLU A 1 86 ? 18.909 -6.689 4.060 1.00 45.62 86 GLU A O 1
ATOM 630 N N . PRO A 1 87 ? 19.986 -7.694 2.358 1.00 48.41 87 PRO A N 1
ATOM 631 C CA . PRO A 1 87 ? 18.979 -8.732 2.242 1.00 48.41 87 PRO A CA 1
ATOM 632 C C . PRO A 1 87 ? 18.910 -9.471 3.578 1.00 48.41 87 PRO A C 1
ATOM 634 O O . PRO A 1 87 ? 19.923 -9.972 4.069 1.00 48.41 87 PRO A O 1
ATOM 637 N N . ALA A 1 88 ? 17.715 -9.509 4.174 1.00 52.66 88 ALA A N 1
ATOM 638 C CA . ALA A 1 88 ? 17.461 -10.315 5.356 1.00 52.66 88 ALA A CA 1
ATOM 639 C C . ALA A 1 88 ? 17.952 -11.735 5.058 1.00 52.66 88 ALA A C 1
ATOM 641 O O . ALA A 1 88 ? 17.422 -12.396 4.163 1.00 52.66 88 ALA A O 1
ATOM 642 N N . LYS A 1 89 ? 19.002 -12.169 5.764 1.00 38.97 89 LYS A N 1
ATOM 643 C CA . LYS A 1 89 ? 19.488 -13.544 5.687 1.00 38.97 89 LYS A CA 1
ATOM 644 C C . LYS A 1 89 ? 18.313 -14.456 6.023 1.00 38.97 89 LYS A C 1
ATOM 646 O O . LYS A 1 89 ? 17.753 -14.346 7.111 1.00 38.97 89 LYS A O 1
ATOM 651 N N . GLU A 1 90 ? 17.942 -15.320 5.086 1.00 44.34 90 GLU A N 1
ATOM 652 C CA . GLU A 1 90 ? 17.127 -16.494 5.380 1.00 44.34 90 GLU A CA 1
ATOM 653 C C . GLU A 1 90 ? 17.863 -17.310 6.453 1.00 44.34 90 GLU A C 1
ATOM 655 O O . GLU A 1 90 ? 18.927 -17.877 6.201 1.00 44.34 90 GLU A O 1
ATOM 660 N N . THR A 1 91 ? 17.332 -17.274 7.674 1.00 40.66 91 THR A N 1
ATOM 661 C CA . THR A 1 91 ? 17.555 -18.280 8.721 1.00 40.66 91 THR A CA 1
ATOM 662 C C . THR A 1 91 ? 16.473 -19.330 8.649 1.00 40.6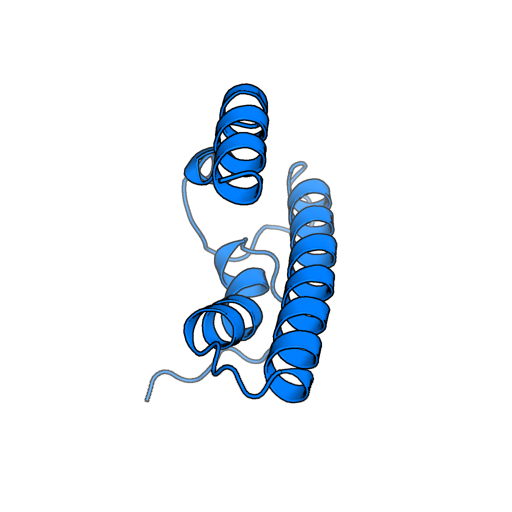6 91 THR A C 1
ATOM 664 O O . THR A 1 91 ? 15.303 -18.914 8.481 1.00 40.66 91 THR A O 1
#

Organism: NCBI:txid1310114